Protein AF-A0A5K1HFZ9-F1 (afdb_monomer_lite)

Secondary structure (DSSP, 8-state):
-HHHHHHHHHHHHHHHHHHHHHHHHHHHHHHHHHHHHHHHHHHHHHHTSPP----TTTS-----TT----HHHHHHHHHHHHHH--

Radius of gyration: 36.18 Å; chains: 1; bounding box: 67×23×102 Å

Sequence (86 aa):
KRKKHQIIHGYSRYMFPMVTGFMNYGQQTVRAARYIGQSFMITLSHANRLPVTIQYPYEKSITSERFRGESTLNLINALLVKYVFA

pLDDT: mean 77.84, std 11.94, range [58.25, 95.69]

Foldseek 3Di:
DVVVVVVVVVVVVPVVVVVVVVVVVVVVVVVVVVVVVVVVVVVVVVVPDDDPDADPPPGDDDQDPPPDDDPPPVVVVVVVVVVVVD

Organism: NCBI:txid210225

Structure (mmCIF, N/CA/C/O backbone):
data_AF-A0A5K1HFZ9-F1
#
_entry.id   AF-A0A5K1HFZ9-F1
#
loop_
_atom_site.group_PDB
_atom_site.id
_atom_site.type_symbol
_atom_site.label_atom_id
_atom_site.label_alt_id
_atom_site.label_comp_id
_atom_site.label_asym_id
_atom_site.label_entity_id
_atom_site.label_seq_id
_atom_site.pdbx_PDB_ins_code
_atom_site.Cartn_x
_atom_site.Cartn_y
_atom_site.Cartn_z
_atom_site.occupancy
_atom_site.B_iso_or_equiv
_atom_site.auth_seq_id
_atom_site.auth_comp_id
_atom_site.auth_asym_id
_atom_site.auth_atom_id
_atom_site.pdbx_PDB_model_num
ATOM 1 N N . LYS A 1 1 ? 32.250 -6.508 -53.132 1.00 61.59 1 LYS A N 1
ATOM 2 C CA . LYS A 1 1 ? 31.510 -7.502 -52.299 1.00 61.59 1 LYS A CA 1
ATOM 3 C C . LYS A 1 1 ? 31.710 -7.365 -50.773 1.00 61.59 1 LYS A C 1
ATOM 5 O O . LYS A 1 1 ? 30.767 -7.651 -50.045 1.00 61.59 1 LYS A O 1
ATOM 10 N N . ARG A 1 2 ? 32.865 -6.896 -50.262 1.00 61.16 2 ARG A N 1
ATOM 11 C CA . ARG A 1 2 ? 33.142 -6.780 -48.806 1.00 61.16 2 ARG A CA 1
ATOM 12 C C . ARG A 1 2 ? 32.323 -5.700 -48.062 1.00 61.16 2 ARG A C 1
ATOM 14 O O . ARG A 1 2 ? 31.883 -5.954 -46.949 1.00 61.16 2 ARG A O 1
ATOM 21 N N . LYS A 1 3 ? 32.035 -4.545 -48.688 1.00 62.88 3 LYS A N 1
ATOM 22 C CA . LYS A 1 3 ? 31.240 -3.461 -48.062 1.00 62.88 3 LYS A CA 1
ATOM 23 C C . LYS A 1 3 ? 29.800 -3.867 -47.703 1.00 62.88 3 LYS A C 1
ATOM 25 O O . LYS A 1 3 ? 29.325 -3.492 -46.642 1.00 62.88 3 LYS A O 1
ATOM 30 N N . LYS A 1 4 ? 29.126 -4.685 -48.528 1.00 62.06 4 LYS A N 1
ATOM 31 C CA . LYS A 1 4 ? 27.753 -5.166 -48.245 1.00 62.06 4 LYS A CA 1
ATOM 32 C C . LYS A 1 4 ? 27.669 -5.959 -46.934 1.00 62.06 4 LYS A C 1
ATOM 34 O O . LYS A 1 4 ? 26.722 -5.781 -46.183 1.00 62.06 4 LYS A O 1
ATOM 39 N N . HIS A 1 5 ? 28.678 -6.781 -46.641 1.00 60.31 5 HIS A N 1
ATOM 40 C CA . HIS A 1 5 ? 28.716 -7.580 -45.415 1.00 60.31 5 HIS A CA 1
ATOM 41 C C . HIS A 1 5 ? 28.891 -6.700 -44.167 1.00 60.31 5 HIS A C 1
ATOM 43 O O . HIS A 1 5 ? 28.206 -6.913 -43.174 1.00 60.31 5 HIS A O 1
ATOM 49 N N . GLN A 1 6 ? 29.733 -5.660 -44.230 1.00 67.06 6 GLN A N 1
ATOM 50 C CA . GLN A 1 6 ? 29.884 -4.703 -43.122 1.00 67.06 6 GLN A CA 1
ATOM 51 C C . GLN A 1 6 ? 28.608 -3.896 -42.858 1.00 67.06 6 GLN A C 1
ATOM 53 O O . GLN A 1 6 ? 28.266 -3.659 -41.705 1.00 67.06 6 GLN A O 1
ATOM 58 N N . ILE A 1 7 ? 27.881 -3.522 -43.913 1.00 67.00 7 ILE A N 1
ATOM 59 C CA . ILE A 1 7 ? 26.620 -2.780 -43.801 1.00 67.00 7 ILE A CA 1
ATOM 60 C C . ILE A 1 7 ? 25.546 -3.633 -43.100 1.00 67.00 7 ILE A C 1
ATOM 62 O O . ILE A 1 7 ? 24.902 -3.164 -42.167 1.00 67.00 7 ILE A O 1
ATOM 66 N N . ILE A 1 8 ? 25.406 -4.907 -43.479 1.00 65.75 8 ILE A N 1
ATOM 67 C CA . ILE A 1 8 ? 24.432 -5.833 -42.870 1.00 65.75 8 ILE A CA 1
ATOM 68 C C . ILE A 1 8 ? 24.767 -6.106 -41.393 1.00 65.75 8 ILE A C 1
ATOM 70 O O . ILE A 1 8 ? 23.879 -6.068 -40.542 1.00 65.75 8 ILE A O 1
ATOM 74 N N . HIS A 1 9 ? 26.048 -6.306 -41.062 1.00 66.94 9 HIS A N 1
ATOM 75 C CA . HIS A 1 9 ? 26.488 -6.440 -39.668 1.00 66.94 9 HIS A CA 1
ATOM 76 C C . HIS A 1 9 ? 26.265 -5.162 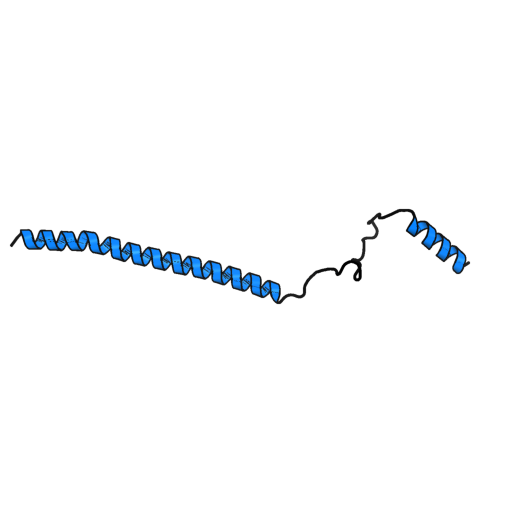-38.847 1.00 66.94 9 HIS A C 1
ATOM 78 O O . HIS A 1 9 ? 25.957 -5.253 -37.659 1.00 66.94 9 HIS A O 1
ATOM 84 N N . GLY A 1 10 ? 26.388 -3.985 -39.467 1.00 72.69 10 GLY A N 1
ATOM 85 C CA . GLY A 1 10 ? 26.068 -2.701 -38.845 1.00 72.69 10 GLY A CA 1
ATOM 86 C C . GLY A 1 10 ? 24.597 -2.619 -38.445 1.00 72.69 10 GLY A C 1
ATOM 87 O O . GLY A 1 10 ? 24.302 -2.395 -37.276 1.00 72.69 10 GLY A O 1
ATOM 88 N N . TYR A 1 11 ? 23.673 -2.897 -39.369 1.00 72.81 11 TYR A N 1
ATOM 89 C CA . TYR A 1 11 ? 22.235 -2.893 -39.069 1.00 72.81 11 TYR A CA 1
ATOM 90 C C . TYR A 1 11 ? 21.853 -3.930 -38.007 1.00 72.81 11 TYR A C 1
ATOM 92 O O . TYR A 1 11 ? 21.152 -3.604 -37.051 1.00 72.81 11 TYR A O 1
ATOM 100 N N . SER A 1 12 ? 22.385 -5.151 -38.103 1.00 71.75 12 SER A N 1
ATOM 101 C CA . SER A 1 12 ? 22.137 -6.199 -37.107 1.00 71.75 12 SER A CA 1
ATOM 102 C C . SER A 1 12 ? 22.612 -5.813 -35.700 1.00 71.75 12 SER A C 1
ATOM 104 O O . SER A 1 12 ? 21.988 -6.218 -34.721 1.00 71.75 12 SER A O 1
ATOM 106 N N . ARG A 1 13 ? 23.688 -5.023 -35.582 1.00 78.12 13 ARG A N 1
ATOM 107 C CA . ARG A 1 13 ? 24.229 -4.559 -34.295 1.00 78.12 13 ARG A CA 1
ATOM 108 C C . ARG A 1 13 ? 23.315 -3.548 -33.595 1.00 78.12 13 ARG A C 1
ATOM 110 O O . ARG A 1 13 ? 23.279 -3.547 -32.370 1.00 78.12 13 ARG A O 1
ATOM 117 N N . TYR A 1 14 ? 22.581 -2.717 -34.338 1.00 78.81 14 TYR A N 1
ATOM 118 C CA . TYR A 1 14 ? 21.673 -1.710 -33.766 1.00 78.81 14 TYR A CA 1
ATOM 119 C C . TYR A 1 14 ? 20.243 -2.222 -33.570 1.00 78.81 14 TYR A C 1
ATOM 121 O O . TYR A 1 14 ? 19.583 -1.838 -32.608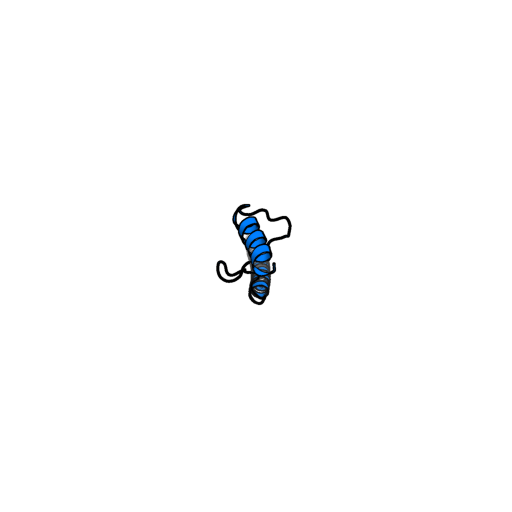 1.00 78.81 14 TYR A O 1
ATOM 129 N N . MET A 1 15 ? 19.757 -3.111 -34.442 1.00 83.12 15 MET A N 1
ATOM 130 C CA . MET A 1 15 ? 18.382 -3.612 -34.344 1.00 83.12 15 MET A CA 1
ATOM 131 C C . MET A 1 15 ? 18.170 -4.554 -33.152 1.00 83.12 15 MET A C 1
ATOM 133 O O . MET A 1 15 ? 17.127 -4.501 -32.506 1.00 83.12 15 MET A O 1
ATOM 137 N N . PHE A 1 16 ? 19.161 -5.382 -32.814 1.00 83.88 16 PHE A N 1
ATOM 138 C CA . PHE A 1 16 ? 19.059 -6.324 -31.696 1.00 83.88 16 PHE A CA 1
ATOM 139 C C . PHE A 1 16 ? 18.856 -5.649 -30.319 1.00 83.88 16 PHE A C 1
ATOM 141 O O . PHE A 1 16 ? 17.878 -5.983 -29.650 1.00 83.88 16 PHE A O 1
ATOM 148 N N . PRO A 1 17 ? 19.682 -4.670 -29.886 1.00 85.75 17 PRO A N 1
ATOM 149 C CA . PRO A 1 17 ? 19.485 -3.990 -28.602 1.00 85.75 17 PRO A CA 1
ATOM 150 C C . PRO A 1 17 ? 18.195 -3.156 -28.537 1.00 85.75 17 PRO A C 1
ATOM 152 O O . PRO A 1 17 ? 17.633 -2.964 -27.461 1.00 85.75 17 PRO A O 1
ATOM 155 N N . MET A 1 18 ? 17.695 -2.674 -29.679 1.00 87.00 18 MET A N 1
ATOM 156 C CA . MET A 1 18 ? 16.441 -1.921 -29.740 1.00 87.00 18 MET A CA 1
ATOM 157 C C . MET A 1 18 ? 15.231 -2.810 -29.421 1.00 87.00 18 MET A C 1
ATOM 159 O O . MET A 1 18 ? 14.379 -2.442 -28.612 1.00 87.00 18 MET A O 1
ATOM 163 N N . VAL A 1 19 ? 15.183 -4.009 -30.009 1.00 86.44 19 VAL A N 1
ATOM 164 C CA . VAL A 1 19 ? 14.109 -4.982 -29.762 1.00 86.44 19 VAL A CA 1
ATOM 165 C C . VAL A 1 19 ? 14.183 -5.536 -28.338 1.00 86.44 19 VAL A C 1
ATOM 167 O O . VAL A 1 19 ? 13.152 -5.671 -27.678 1.00 86.44 19 VAL A O 1
ATOM 170 N N . THR A 1 20 ? 15.383 -5.806 -27.814 1.00 86.19 20 THR A N 1
ATOM 171 C CA . THR A 1 20 ? 15.530 -6.259 -26.420 1.00 86.19 20 THR A CA 1
ATOM 172 C C . THR A 1 20 ? 15.137 -5.174 -25.418 1.00 86.19 20 THR A C 1
ATOM 174 O O . THR A 1 20 ? 14.477 -5.484 -24.427 1.00 86.19 20 THR A O 1
ATOM 177 N N . GLY A 1 21 ? 15.450 -3.903 -25.691 1.00 87.69 21 GLY A N 1
ATOM 178 C CA . GLY A 1 21 ? 14.987 -2.765 -24.892 1.00 87.69 21 GLY A CA 1
ATOM 179 C C . GLY A 1 21 ? 13.460 -2.675 -24.824 1.00 87.69 21 GLY A C 1
ATOM 180 O O . GLY A 1 21 ? 12.900 -2.559 -23.734 1.00 87.69 21 GLY A O 1
ATOM 181 N N . PHE A 1 22 ? 12.781 -2.818 -25.967 1.00 89.75 22 PHE A N 1
ATOM 182 C CA . PHE A 1 22 ? 11.316 -2.832 -26.033 1.00 89.75 22 PHE A CA 1
ATOM 183 C C . PHE A 1 22 ? 10.704 -3.997 -25.241 1.00 89.75 22 PHE A C 1
ATOM 185 O O . PHE A 1 22 ? 9.771 -3.795 -24.462 1.00 89.75 22 PHE A O 1
ATOM 192 N N . MET A 1 23 ? 11.259 -5.206 -25.374 1.00 90.12 23 MET A N 1
ATOM 193 C CA . MET A 1 23 ? 10.797 -6.365 -24.602 1.00 90.12 23 MET A CA 1
ATOM 194 C C . MET A 1 23 ? 10.981 -6.163 -23.094 1.00 90.12 23 MET A C 1
ATOM 196 O O . MET A 1 23 ? 10.073 -6.466 -22.321 1.00 90.12 23 MET A O 1
ATOM 200 N N . ASN A 1 24 ? 12.119 -5.612 -22.666 1.00 92.50 24 ASN A N 1
ATOM 201 C CA . ASN A 1 24 ? 12.389 -5.331 -21.256 1.00 92.50 24 ASN A CA 1
ATOM 202 C C . ASN A 1 24 ? 11.428 -4.281 -20.687 1.00 92.50 24 ASN A C 1
ATOM 204 O O . ASN A 1 24 ? 10.927 -4.453 -19.577 1.00 92.50 24 ASN A O 1
ATOM 208 N N . TYR A 1 25 ? 11.132 -3.228 -21.452 1.00 89.81 25 TYR A N 1
ATOM 209 C CA . TYR A 1 25 ? 10.152 -2.218 -21.063 1.00 89.81 25 TYR A CA 1
ATOM 210 C C . TYR A 1 25 ? 8.750 -2.824 -20.924 1.00 89.81 25 TYR A C 1
ATOM 212 O O . TYR A 1 25 ? 8.121 -2.675 -19.880 1.00 89.81 25 TYR A O 1
ATOM 220 N N . GLY A 1 26 ? 8.301 -3.613 -21.907 1.00 93.06 26 GLY A N 1
ATOM 221 C CA . GLY A 1 26 ? 7.014 -4.311 -21.833 1.00 93.06 26 GLY A CA 1
ATOM 222 C C . GLY A 1 26 ? 6.922 -5.262 -20.634 1.00 93.06 26 GLY A C 1
ATOM 223 O O . GLY A 1 26 ? 5.912 -5.284 -19.928 1.00 93.06 26 GLY A O 1
ATOM 224 N N . GLN A 1 27 ? 7.996 -5.998 -20.330 1.00 92.81 27 GLN A N 1
ATOM 225 C CA . GLN A 1 27 ? 8.057 -6.837 -19.132 1.00 92.81 27 GLN A CA 1
ATOM 226 C C . GLN A 1 27 ? 7.957 -6.021 -17.837 1.00 92.81 27 GLN A C 1
ATOM 228 O O . GLN A 1 27 ? 7.286 -6.455 -16.898 1.00 92.81 27 GLN A O 1
ATOM 233 N N . GLN A 1 28 ? 8.591 -4.848 -17.772 1.00 93.69 28 GLN A N 1
ATOM 234 C CA . GLN A 1 28 ? 8.473 -3.944 -16.626 1.00 93.69 28 GLN A CA 1
ATOM 235 C C . GLN A 1 28 ? 7.045 -3.408 -16.479 1.00 93.69 28 GLN A C 1
ATOM 237 O O . GLN A 1 28 ? 6.502 -3.447 -15.376 1.00 93.69 28 GLN A O 1
ATOM 242 N N . THR A 1 29 ? 6.399 -3.004 -17.575 1.00 93.19 29 THR A N 1
ATOM 243 C CA . THR A 1 29 ? 5.003 -2.545 -17.573 1.00 93.19 29 THR A CA 1
ATOM 244 C C . THR A 1 29 ? 4.054 -3.625 -17.059 1.00 93.19 29 THR A C 1
ATOM 246 O O . THR A 1 29 ? 3.208 -3.344 -16.214 1.00 93.19 29 THR A O 1
ATOM 249 N N . VAL A 1 30 ? 4.219 -4.881 -17.490 1.00 94.44 30 VAL A N 1
ATOM 250 C CA . VAL A 1 30 ? 3.390 -5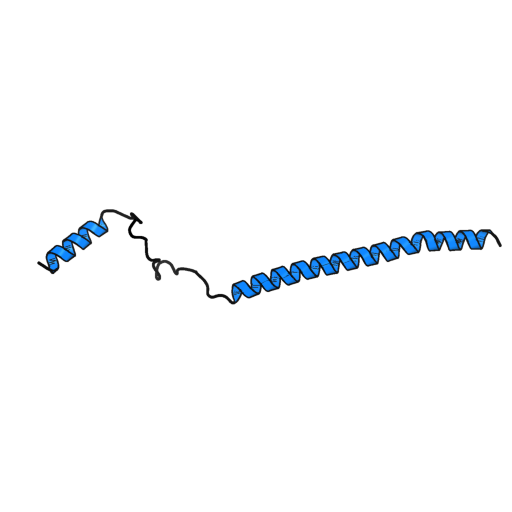.998 -17.004 1.00 94.44 30 VAL A CA 1
ATOM 251 C C . VAL A 1 30 ? 3.621 -6.262 -15.514 1.00 94.44 30 VAL A C 1
ATOM 253 O O . VAL A 1 30 ? 2.666 -6.528 -14.784 1.00 94.44 30 VAL A O 1
ATOM 256 N N . ARG A 1 31 ? 4.865 -6.169 -15.025 1.00 94.69 31 ARG A N 1
ATOM 257 C CA . ARG A 1 31 ? 5.163 -6.298 -13.586 1.00 94.69 31 ARG A CA 1
ATOM 258 C C . ARG A 1 31 ? 4.504 -5.179 -12.780 1.00 94.69 31 ARG A C 1
ATOM 260 O O . ARG A 1 31 ? 3.841 -5.470 -11.790 1.00 94.69 31 ARG A O 1
ATOM 267 N N . ALA A 1 32 ? 4.621 -3.932 -13.235 1.00 94.50 32 ALA A N 1
ATOM 268 C CA . ALA A 1 32 ? 3.977 -2.784 -12.602 1.00 94.50 32 ALA A CA 1
ATOM 269 C C . ALA A 1 32 ? 2.447 -2.934 -12.575 1.00 94.50 32 ALA A C 1
ATOM 271 O O . ALA A 1 32 ? 1.834 -2.797 -11.519 1.00 94.50 32 ALA A O 1
ATOM 272 N N . ALA A 1 33 ? 1.838 -3.313 -13.702 1.00 95.69 33 ALA A N 1
ATOM 273 C CA . ALA A 1 33 ? 0.402 -3.560 -13.793 1.00 95.69 33 ALA A CA 1
ATOM 274 C C . ALA A 1 33 ? -0.060 -4.674 -12.839 1.00 95.69 33 ALA A C 1
ATOM 276 O O . ALA A 1 33 ? -1.105 -4.545 -12.207 1.00 95.69 33 ALA A O 1
ATOM 277 N N . ARG A 1 34 ? 0.728 -5.747 -12.671 1.00 94.50 34 ARG A N 1
ATOM 278 C CA . ARG A 1 34 ? 0.425 -6.809 -11.696 1.00 94.50 34 ARG A CA 1
ATOM 279 C C . ARG A 1 34 ? 0.466 -6.307 -10.256 1.00 94.50 34 ARG A C 1
ATOM 281 O O . ARG A 1 34 ? -0.411 -6.680 -9.485 1.00 94.50 34 ARG A O 1
ATOM 288 N N . TYR A 1 35 ? 1.440 -5.475 -9.890 1.00 94.25 35 TYR A N 1
ATOM 289 C CA . TYR A 1 35 ? 1.503 -4.907 -8.540 1.00 94.25 35 TYR A CA 1
ATOM 290 C C . TYR A 1 35 ? 0.338 -3.953 -8.258 1.00 94.25 35 TYR A C 1
ATOM 292 O O . TYR A 1 35 ? -0.252 -4.026 -7.183 1.00 94.25 35 TYR A O 1
ATOM 300 N N . ILE A 1 36 ? -0.049 -3.130 -9.237 1.00 94.81 36 ILE A N 1
ATOM 301 C CA . ILE A 1 36 ? -1.225 -2.251 -9.136 1.00 94.81 36 ILE A CA 1
ATOM 302 C C . ILE A 1 36 ? -2.519 -3.074 -9.051 1.00 94.81 36 ILE A C 1
ATOM 304 O O . ILE A 1 36 ? -3.397 -2.784 -8.245 1.00 94.81 36 ILE A O 1
ATOM 308 N N . GLY A 1 37 ? -2.638 -4.138 -9.846 1.00 94.69 37 GLY A N 1
ATOM 309 C CA . GLY A 1 37 ? -3.783 -5.044 -9.769 1.00 94.69 37 GLY A CA 1
ATOM 310 C C . GLY A 1 37 ? -3.896 -5.716 -8.399 1.00 94.69 37 GLY A C 1
ATOM 311 O O . GLY A 1 37 ? -4.985 -5.795 -7.838 1.00 94.69 37 GLY A O 1
ATOM 312 N N . GLN A 1 38 ? -2.772 -6.153 -7.822 1.00 93.62 38 GLN A N 1
ATOM 313 C CA . GLN A 1 38 ? -2.746 -6.748 -6.482 1.00 93.62 38 GLN A CA 1
ATOM 314 C C . GLN A 1 38 ? -3.156 -5.751 -5.395 1.00 93.62 38 GLN A C 1
ATOM 316 O O . GLN A 1 38 ? -3.986 -6.094 -4.553 1.00 93.62 38 GLN A O 1
ATOM 321 N N . SER A 1 39 ? -2.626 -4.523 -5.414 1.00 92.06 39 SER A N 1
ATOM 322 C CA . SER A 1 39 ? -3.016 -3.502 -4.435 1.00 92.06 39 SER A CA 1
ATOM 323 C C . SER A 1 39 ? -4.503 -3.162 -4.544 1.00 92.06 39 SER A C 1
ATOM 325 O O . SER A 1 39 ? -5.184 -3.090 -3.522 1.00 92.06 39 SER A O 1
ATOM 327 N N . PHE A 1 40 ? -5.036 -3.069 -5.764 1.00 94.25 40 PHE A N 1
ATOM 328 C CA . PHE A 1 40 ? -6.460 -2.843 -5.997 1.00 94.25 40 PHE A CA 1
ATOM 329 C C . PHE A 1 40 ? -7.337 -3.971 -5.435 1.00 94.25 40 PHE A C 1
ATOM 331 O O . PHE A 1 40 ? -8.310 -3.702 -4.731 1.00 94.25 40 PHE A O 1
ATOM 338 N N . MET A 1 41 ? -6.970 -5.235 -5.677 1.00 93.25 41 MET A N 1
ATOM 339 C CA . MET A 1 41 ? -7.691 -6.390 -5.127 1.00 93.25 41 MET A CA 1
ATOM 340 C C . MET A 1 41 ? -7.708 -6.384 -3.594 1.00 93.25 41 MET A C 1
ATOM 342 O O . MET A 1 41 ? -8.741 -6.669 -2.985 1.00 93.25 41 MET A O 1
ATOM 346 N N . ILE A 1 42 ? -6.590 -6.019 -2.958 1.00 90.38 42 ILE A N 1
ATOM 347 C CA . ILE A 1 42 ? -6.503 -5.910 -1.498 1.00 90.38 42 ILE A CA 1
ATOM 348 C C . ILE A 1 42 ? -7.412 -4.785 -0.997 1.00 90.38 42 ILE A C 1
ATOM 350 O O . ILE A 1 42 ? -8.218 -5.030 -0.099 1.00 90.38 42 ILE A O 1
ATOM 354 N N . THR A 1 43 ? -7.350 -3.580 -1.568 1.00 89.56 43 THR A N 1
ATOM 355 C CA . THR A 1 43 ? -8.218 -2.460 -1.161 1.00 89.56 43 THR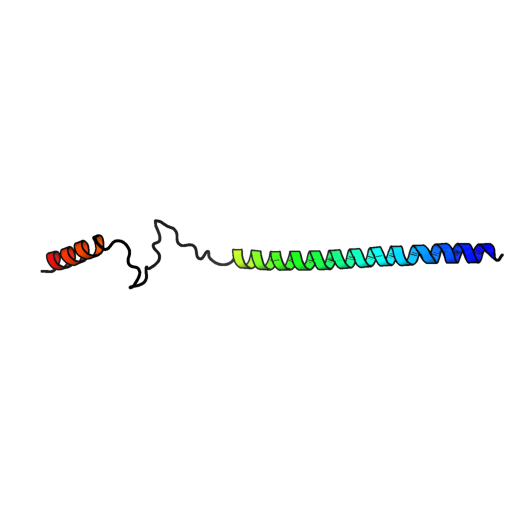 A CA 1
ATOM 356 C C . THR A 1 43 ? -9.698 -2.802 -1.325 1.00 89.56 43 THR A C 1
ATOM 358 O O . THR A 1 43 ? -10.485 -2.567 -0.410 1.00 89.56 43 THR A O 1
ATOM 361 N N . LEU A 1 44 ? -10.078 -3.436 -2.437 1.00 89.69 44 LEU A N 1
ATOM 362 C CA . LEU A 1 44 ? -11.457 -3.871 -2.657 1.00 89.69 44 LEU A CA 1
ATOM 363 C C . LEU A 1 44 ? -11.895 -4.935 -1.638 1.00 89.69 44 LEU A C 1
ATOM 365 O O . LEU A 1 44 ? -13.015 -4.888 -1.135 1.00 89.69 44 LEU A O 1
ATOM 369 N N . SER A 1 45 ? -11.005 -5.858 -1.260 1.00 88.50 45 SER A N 1
ATOM 370 C CA . SER A 1 45 ? -11.298 -6.827 -0.197 1.00 88.50 45 SER A CA 1
ATOM 371 C C . SER A 1 45 ? -11.504 -6.170 1.175 1.00 88.50 45 SER A C 1
ATOM 373 O O . SER A 1 45 ? -12.271 -6.690 1.984 1.00 88.50 45 SER A O 1
ATOM 375 N N . HIS A 1 46 ? -10.868 -5.020 1.433 1.00 87.44 46 HIS A N 1
ATOM 376 C CA . HIS A 1 46 ? -11.103 -4.234 2.647 1.00 87.44 46 HIS A CA 1
ATOM 377 C C . HIS A 1 46 ? -12.449 -3.506 2.601 1.00 87.44 46 HIS A C 1
ATOM 379 O O . HIS A 1 46 ? -13.119 -3.441 3.625 1.00 87.44 46 HIS A O 1
ATOM 385 N N . ALA A 1 47 ? -12.879 -3.024 1.431 1.00 85.62 47 ALA A N 1
ATOM 386 C CA . ALA A 1 47 ? -14.184 -2.376 1.266 1.00 85.62 47 ALA A CA 1
ATOM 387 C C . ALA A 1 47 ? -15.371 -3.339 1.462 1.00 85.62 47 ALA A C 1
ATOM 389 O O . ALA A 1 47 ? -16.449 -2.912 1.859 1.00 85.62 47 ALA A O 1
ATOM 390 N N . ASN A 1 48 ? -15.171 -4.640 1.225 1.00 85.56 48 ASN A N 1
ATOM 391 C CA . ASN A 1 48 ? -16.182 -5.673 1.479 1.00 85.56 48 ASN A CA 1
ATOM 392 C C . ASN A 1 48 ? -16.328 -6.046 2.967 1.00 85.56 48 ASN A C 1
ATOM 394 O O . ASN A 1 48 ? -17.213 -6.826 3.318 1.00 85.56 48 ASN A O 1
ATOM 398 N N . ARG A 1 49 ? -15.454 -5.548 3.850 1.00 83.56 49 ARG A N 1
ATOM 399 C CA . ARG A 1 49 ? -15.571 -5.769 5.297 1.00 83.56 49 ARG A CA 1
ATOM 400 C C . ARG A 1 49 ? -16.495 -4.717 5.896 1.00 83.56 49 ARG A C 1
ATOM 402 O O . ARG A 1 49 ? -16.503 -3.570 5.460 1.00 83.56 49 ARG A O 1
ATOM 409 N N . LEU A 1 50 ? -17.252 -5.106 6.922 1.00 86.81 50 LEU A N 1
ATOM 410 C CA . LEU A 1 50 ? -18.088 -4.161 7.656 1.00 86.81 50 LEU A CA 1
ATOM 411 C C . LEU A 1 50 ? -17.214 -3.049 8.261 1.00 86.81 50 LEU A C 1
ATOM 413 O O . LEU A 1 50 ? -16.140 -3.346 8.800 1.00 86.81 50 LEU A O 1
ATOM 417 N N . PRO A 1 51 ? -17.653 -1.782 8.177 1.00 79.50 51 PRO A N 1
ATOM 418 C CA 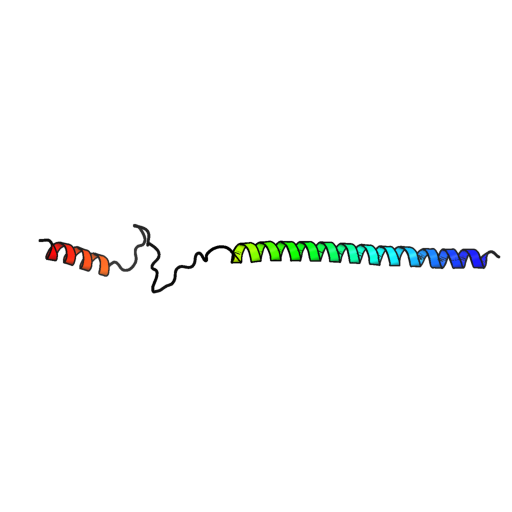. PRO A 1 51 ? -16.908 -0.672 8.742 1.00 79.50 51 PRO A CA 1
ATOM 419 C C . PRO A 1 51 ? -16.821 -0.830 10.263 1.00 79.50 51 PRO A C 1
ATOM 421 O O . PRO A 1 51 ? -17.834 -0.921 10.949 1.00 79.50 51 PRO A O 1
ATOM 424 N N . VAL A 1 52 ? -15.600 -0.823 10.804 1.00 81.00 52 VAL A N 1
ATOM 425 C CA . VAL A 1 52 ? -15.344 -0.783 12.257 1.00 81.00 52 VAL A CA 1
ATOM 426 C C . VAL A 1 52 ? -15.328 0.681 12.715 1.00 81.00 52 VAL A C 1
ATOM 428 O O . VAL A 1 52 ? -14.390 1.160 13.347 1.00 81.00 52 VAL A O 1
ATOM 431 N N . THR A 1 53 ? -16.344 1.433 12.293 1.00 81.06 53 THR A N 1
ATOM 432 C CA . THR A 1 53 ? -16.540 2.840 12.651 1.00 81.06 53 THR A CA 1
ATOM 433 C C . THR A 1 53 ? -17.552 2.918 13.779 1.00 81.06 53 THR A C 1
ATOM 435 O O . THR A 1 53 ? -18.616 2.322 13.673 1.00 81.06 53 THR A O 1
ATOM 438 N N . ILE A 1 54 ? -17.245 3.676 14.827 1.00 79.88 54 ILE A N 1
ATOM 439 C CA . ILE A 1 54 ? -18.200 4.002 15.889 1.00 79.88 54 ILE A CA 1
ATOM 440 C C . ILE A 1 54 ? -18.880 5.318 15.506 1.00 79.88 54 ILE A C 1
ATOM 442 O O . ILE A 1 54 ? -18.195 6.328 15.326 1.00 79.88 54 ILE A O 1
ATOM 446 N N . GLN A 1 55 ? -20.205 5.312 15.363 1.00 81.25 55 GLN A N 1
ATOM 447 C CA . GLN A 1 55 ? -20.977 6.501 14.993 1.00 81.25 55 GLN A CA 1
ATOM 448 C C . GLN A 1 55 ? -21.119 7.481 16.162 1.00 81.25 55 GLN A C 1
ATOM 450 O O . GLN A 1 55 ? -22.157 7.540 16.809 1.00 81.25 55 GLN A O 1
ATOM 455 N N . TYR A 1 56 ? -20.114 8.307 16.442 1.00 62.19 56 TYR A N 1
ATOM 456 C CA . TYR A 1 56 ? -20.290 9.386 17.420 1.00 62.19 56 TYR A CA 1
ATOM 457 C C . TYR A 1 56 ? -21.237 10.475 16.867 1.00 62.19 56 TYR A C 1
ATOM 459 O O . TYR A 1 56 ? -21.078 10.861 15.707 1.00 62.19 56 TYR A O 1
ATOM 467 N N . PRO A 1 57 ? -22.191 11.025 17.646 1.00 74.38 57 PRO A N 1
ATOM 468 C CA . PRO A 1 57 ? -22.448 10.828 19.082 1.00 74.38 57 PRO A CA 1
ATOM 469 C C . PRO A 1 57 ? -23.463 9.721 19.441 1.00 74.38 57 PRO A C 1
ATOM 471 O O . PRO A 1 57 ? -23.801 9.578 20.614 1.00 74.38 57 PRO A O 1
ATOM 474 N N . TYR A 1 58 ? -23.975 8.967 18.468 1.00 72.00 58 TYR A N 1
ATOM 475 C CA . TYR A 1 58 ? -25.124 8.060 18.631 1.00 72.00 58 TYR A CA 1
ATOM 476 C C . TYR A 1 58 ? -24.750 6.644 19.099 1.00 72.00 58 TYR A C 1
ATOM 4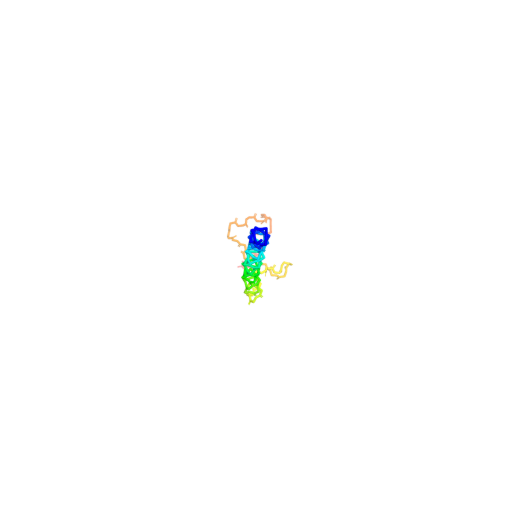78 O O . TYR A 1 58 ? -25.478 6.028 19.873 1.00 72.00 58 TYR A O 1
ATOM 486 N N . GLU A 1 59 ? -23.592 6.148 18.681 1.00 66.44 59 GLU A N 1
ATOM 487 C CA . GLU A 1 59 ? -22.949 4.937 19.172 1.00 66.44 59 GLU A CA 1
ATOM 488 C C . GLU A 1 59 ? -21.773 5.344 20.060 1.00 66.44 59 GLU A C 1
ATOM 490 O O . GLU A 1 59 ? -20.806 5.967 19.615 1.00 66.44 59 GLU A O 1
ATOM 495 N N . LYS A 1 60 ? -21.853 5.007 21.349 1.00 67.31 60 LYS A N 1
ATOM 496 C CA . LYS A 1 60 ? -20.775 5.244 22.310 1.00 67.31 60 LYS A CA 1
ATOM 497 C C . LYS A 1 60 ? -19.937 3.974 22.414 1.00 67.31 60 LYS A C 1
ATOM 499 O O . LYS A 1 60 ? -20.463 2.921 22.768 1.00 67.31 60 LYS A O 1
ATOM 504 N N . SER A 1 61 ? -18.637 4.060 22.132 1.00 67.88 61 SER A N 1
ATOM 505 C CA . SER A 1 61 ? -17.727 2.958 22.447 1.00 67.88 61 SER A CA 1
ATOM 506 C C . SER A 1 61 ? -17.736 2.710 23.951 1.00 67.88 61 SER A C 1
ATOM 508 O O . SER A 1 61 ? -17.716 3.654 24.744 1.00 67.88 61 SER A O 1
ATOM 510 N N . ILE A 1 62 ? -17.799 1.437 24.349 1.00 63.94 62 ILE A N 1
ATOM 511 C CA . ILE A 1 62 ? -17.732 1.052 25.759 1.00 63.94 62 ILE A CA 1
ATOM 512 C C . ILE A 1 62 ? -16.384 1.543 26.290 1.00 63.94 62 ILE A C 1
ATOM 514 O O . ILE A 1 62 ? -15.324 1.029 25.933 1.00 63.94 62 ILE A O 1
ATOM 518 N N . THR A 1 63 ? -16.426 2.596 27.099 1.00 64.56 63 THR A N 1
ATOM 519 C CA . THR A 1 63 ? -15.254 3.144 27.771 1.00 64.56 63 THR A CA 1
ATOM 520 C C . THR A 1 63 ? -14.783 2.129 28.807 1.00 64.56 63 THR A C 1
ATOM 522 O O . THR A 1 63 ? -15.601 1.590 29.550 1.00 64.56 63 THR A O 1
ATOM 525 N N . SER A 1 64 ? -13.482 1.840 28.858 1.00 64.62 64 SER A N 1
ATOM 526 C CA . SER A 1 64 ? -12.926 0.889 29.827 1.00 64.62 64 SER A CA 1
ATOM 527 C C . SER A 1 64 ? -13.170 1.349 31.271 1.00 64.62 64 SER A C 1
ATOM 529 O O . SER A 1 64 ? -13.289 2.546 31.527 1.00 64.62 64 SER A O 1
ATOM 531 N N . GLU A 1 65 ? -13.170 0.426 32.240 1.00 64.81 65 GLU A N 1
ATOM 532 C CA . GLU A 1 65 ? -13.350 0.744 33.675 1.00 64.81 65 GLU A CA 1
ATOM 533 C C . GLU A 1 65 ? -12.355 1.792 34.213 1.00 64.81 65 GLU A C 1
ATOM 535 O O . GLU A 1 65 ? -12.586 2.420 35.244 1.00 64.81 65 GLU A O 1
ATOM 540 N N . ARG A 1 66 ? -11.230 1.997 33.517 1.00 66.62 66 ARG A N 1
ATOM 541 C CA . ARG A 1 66 ? -10.185 2.967 33.876 1.00 66.62 66 ARG A CA 1
ATOM 542 C C . ARG A 1 66 ? -10.230 4.254 33.054 1.00 66.62 66 ARG A C 1
ATOM 544 O O . ARG A 1 66 ? -9.387 5.125 33.266 1.00 66.62 66 ARG A O 1
ATOM 551 N N . PHE A 1 67 ? -11.178 4.393 32.131 1.00 64.69 67 PHE A N 1
ATOM 552 C CA . PHE A 1 67 ? -11.374 5.617 31.367 1.00 64.69 67 PHE A CA 1
ATOM 553 C C . PHE A 1 67 ? -11.972 6.692 32.283 1.00 64.69 67 PHE A C 1
ATOM 555 O O . PHE A 1 67 ? -13.183 6.806 32.459 1.00 64.69 67 PHE A O 1
ATOM 562 N N . ARG A 1 68 ? -11.098 7.464 32.932 1.00 68.81 68 ARG A N 1
ATOM 563 C CA . ARG A 1 68 ? -11.481 8.594 33.781 1.00 68.81 68 ARG A CA 1
ATOM 564 C C . ARG A 1 68 ? -11.781 9.816 32.909 1.00 68.81 68 ARG A C 1
ATOM 566 O O . ARG A 1 68 ? -10.884 10.599 32.622 1.00 68.81 68 ARG A O 1
ATOM 573 N N . GLY A 1 69 ? -13.041 9.957 32.502 1.00 65.38 69 GLY A N 1
ATOM 574 C CA . GLY A 1 69 ? -13.623 11.206 31.997 1.00 65.38 69 GLY A CA 1
ATOM 575 C C . GLY A 1 69 ? -14.549 11.826 33.049 1.00 65.38 69 GLY A C 1
ATOM 576 O O . GLY A 1 69 ? -15.281 11.081 33.695 1.00 65.38 69 GLY A O 1
ATOM 577 N N . GLU A 1 70 ? -14.440 13.151 33.231 1.00 64.12 70 GLU A N 1
ATOM 578 C CA . GLU A 1 70 ? -15.161 14.046 34.164 1.00 64.12 70 GLU A CA 1
ATOM 579 C C . GLU A 1 70 ? -15.700 13.389 35.451 1.00 64.12 70 GLU A C 1
ATOM 581 O O . GLU A 1 70 ? -16.773 12.785 35.504 1.00 64.12 70 GLU A O 1
ATOM 586 N N . SER A 1 71 ? -14.946 13.566 36.536 1.00 59.91 71 SER A N 1
ATOM 587 C CA . SER A 1 71 ? -15.185 13.034 37.886 1.00 59.91 71 SER A CA 1
ATOM 588 C C . SER A 1 71 ? -16.511 13.457 38.541 1.00 59.91 71 SER A C 1
ATOM 590 O O . SER A 1 71 ? -16.882 12.906 39.576 1.00 59.91 71 SER A O 1
ATOM 592 N N . THR A 1 72 ? -17.237 14.410 37.962 1.00 59.53 72 THR A N 1
ATOM 593 C CA . THR A 1 72 ? -18.393 15.078 38.575 1.00 59.53 72 THR A CA 1
ATOM 594 C C . THR A 1 72 ? -19.729 14.369 38.320 1.00 59.53 72 THR A C 1
ATOM 596 O O . THR A 1 72 ? -20.543 14.262 39.237 1.00 59.53 72 THR A O 1
ATOM 599 N N . LEU A 1 73 ? -19.957 13.806 37.128 1.00 60.97 73 LEU A N 1
ATOM 600 C CA . LEU A 1 73 ? -21.235 13.157 36.773 1.00 60.97 73 LEU A CA 1
ATOM 601 C C . LEU A 1 73 ? -21.430 11.785 37.434 1.00 60.97 73 LEU A C 1
ATOM 603 O O . LEU A 1 73 ? -22.546 11.431 37.818 1.00 60.97 73 LEU A O 1
ATOM 607 N N . ASN A 1 74 ? -20.352 11.021 37.624 1.00 64.69 74 ASN A N 1
ATOM 608 C CA . ASN A 1 74 ? -20.434 9.688 38.229 1.00 64.69 74 ASN A CA 1
ATOM 609 C C . ASN A 1 74 ? -20.806 9.743 39.717 1.00 64.69 74 ASN A C 1
ATOM 611 O O . ASN A 1 74 ? -21.523 8.868 40.197 1.00 64.69 74 ASN A O 1
ATOM 615 N N . LEU A 1 75 ? -20.372 10.783 40.437 1.00 66.62 75 LEU A N 1
ATOM 616 C CA . LEU A 1 75 ? -20.722 10.971 41.844 1.00 66.62 75 LEU A CA 1
ATOM 617 C C . LEU A 1 75 ? -22.203 11.334 42.006 1.00 66.62 75 LEU A C 1
ATOM 619 O O . LEU A 1 75 ? -22.876 10.760 42.857 1.00 66.62 75 LEU A O 1
ATOM 623 N N . ILE A 1 76 ? -22.724 12.233 41.166 1.00 69.94 76 ILE A N 1
ATOM 624 C CA . ILE A 1 76 ? -24.139 12.630 41.196 1.00 69.94 76 ILE A CA 1
ATOM 625 C C . ILE A 1 76 ? -25.036 11.435 40.865 1.00 69.94 76 ILE A C 1
ATOM 627 O O . ILE A 1 76 ? -25.982 11.172 41.599 1.00 69.94 76 ILE A O 1
ATOM 631 N N . ASN A 1 77 ? -24.708 10.659 39.829 1.00 68.12 77 ASN A N 1
ATOM 632 C CA . ASN A 1 77 ? -25.471 9.459 39.483 1.00 68.12 77 ASN A CA 1
ATOM 633 C C . ASN A 1 77 ? -25.398 8.388 40.584 1.00 68.12 77 ASN A C 1
ATOM 635 O O . ASN A 1 77 ? -26.416 7.790 40.919 1.00 68.12 77 ASN A O 1
ATOM 639 N N . ALA A 1 78 ? -24.230 8.174 41.199 1.00 68.06 78 ALA A N 1
ATOM 640 C CA . ALA A 1 78 ? -24.084 7.236 42.314 1.00 68.06 78 ALA A CA 1
ATOM 641 C C . ALA A 1 78 ? -24.873 7.670 43.562 1.00 68.06 78 ALA A C 1
ATOM 643 O O . ALA A 1 78 ? -25.453 6.832 44.254 1.00 68.06 78 ALA A O 1
ATOM 644 N N . LEU A 1 79 ? -24.920 8.975 43.844 1.00 74.88 79 LEU A N 1
ATOM 645 C CA . LEU A 1 79 ? -25.731 9.533 44.924 1.00 74.88 79 LEU A CA 1
ATOM 646 C C . LEU A 1 79 ? -27.226 9.433 44.612 1.00 74.88 79 LEU A C 1
ATOM 648 O O . LEU A 1 79 ? -27.991 9.044 45.486 1.00 74.88 79 LEU A O 1
ATOM 652 N N . LEU A 1 80 ? -27.636 9.708 43.374 1.00 73.19 80 LEU A N 1
ATOM 653 C CA . LEU A 1 80 ? -29.030 9.633 42.944 1.00 73.19 80 LEU A CA 1
ATOM 654 C C . LEU A 1 80 ? -29.559 8.192 42.979 1.00 73.19 80 LEU A C 1
ATOM 656 O O . LEU A 1 80 ? -30.655 7.963 43.478 1.00 73.19 80 LEU A O 1
ATOM 660 N N . VAL A 1 81 ? -28.757 7.205 42.563 1.00 75.31 81 VAL A N 1
ATOM 661 C CA . VAL A 1 81 ? -29.092 5.777 42.716 1.00 75.31 81 VAL A CA 1
ATOM 662 C C . VAL A 1 81 ? -29.218 5.398 44.194 1.00 75.31 81 VAL A C 1
ATOM 664 O O . VAL A 1 81 ? -30.177 4.730 44.565 1.00 75.31 81 VAL A O 1
ATOM 667 N N . LYS A 1 82 ? -28.313 5.864 45.066 1.00 76.31 82 LYS A N 1
ATOM 668 C CA . LYS A 1 82 ? -28.448 5.647 46.518 1.00 76.31 82 LYS A CA 1
ATOM 669 C C . LYS A 1 82 ? -29.703 6.288 47.111 1.00 76.31 82 LYS A C 1
ATOM 671 O O . LYS A 1 82 ? -30.233 5.740 48.061 1.00 76.31 82 LYS A O 1
ATOM 676 N N . TYR A 1 83 ? -30.142 7.429 46.589 1.00 75.31 83 TYR A N 1
ATOM 677 C CA . TYR A 1 83 ? -31.289 8.172 47.119 1.00 75.31 83 TYR A CA 1
ATOM 678 C C . TYR A 1 83 ? -32.639 7.634 46.626 1.00 75.31 83 TYR A C 1
ATOM 680 O O . TYR A 1 83 ? -33.638 7.786 47.312 1.00 75.31 83 TYR A O 1
ATOM 688 N N . VAL A 1 84 ? -32.681 7.034 45.432 1.00 76.25 84 VAL A N 1
ATOM 689 C CA . VAL A 1 84 ? -33.906 6.454 44.847 1.00 76.25 84 VAL A CA 1
ATOM 690 C C . VAL A 1 84 ? -34.165 5.028 45.346 1.00 76.25 84 VAL A C 1
ATOM 692 O O . VAL A 1 84 ? -35.315 4.605 45.400 1.00 76.25 84 VAL A O 1
ATOM 695 N N . PHE A 1 85 ? -33.112 4.282 45.698 1.00 64.69 85 PHE A N 1
ATOM 696 C CA . PHE A 1 85 ? -33.206 2.904 46.206 1.00 64.69 85 PHE A CA 1
ATOM 697 C C . PHE A 1 85 ? -33.020 2.784 47.735 1.00 64.69 85 PHE A C 1
ATOM 699 O O . PHE A 1 85 ? -32.847 1.669 48.231 1.00 64.69 85 PHE A O 1
ATOM 706 N N . ALA A 1 86 ? -33.037 3.903 48.467 1.00 58.25 86 ALA A N 1
ATOM 707 C CA . ALA A 1 86 ? -33.128 3.958 49.932 1.00 58.25 86 ALA A CA 1
ATOM 708 C C . ALA A 1 86 ? -34.543 4.370 50.350 1.00 58.25 86 ALA A C 1
ATOM 710 O O . ALA A 1 86 ? -35.006 3.854 51.390 1.00 58.25 86 ALA A O 1
#

InterPro domains:
  IPR004497 NAD(P)H-quinone oxidoreductase subunit I [PTHR47275] (14-74)